Protein AF-A0A536BUG1-F1 (afdb_monomer_lite)

Secondary structure (DSSP, 8-state):
----PPPHHHHHHHHHHHHHHTT--HHHHHHH-PPPS-HHHHHHHHHHHHHHHHHTT-HHHHHHHHHHHHHHHHHHHHHHH---BTTBS-TT-----HHHHHHHHHHHHHHHHHHHTTTTS-HHHHHHHHGGGHHHH-

pLDDT: mean 83.83, std 13.63, range [39.62, 97.5]

Structure (mmCIF, N/CA/C/O backbone):
data_AF-A0A536BUG1-F1
#
_entry.id   AF-A0A536BUG1-F1
#
loop_
_atom_site.group_PDB
_atom_site.id
_atom_site.type_symbol
_atom_site.label_atom_id
_atom_site.label_alt_id
_atom_site.label_comp_id
_atom_site.label_asym_id
_atom_site.label_entity_id
_atom_site.label_seq_id
_atom_site.pdbx_PDB_ins_code
_atom_site.Cartn_x
_atom_site.Cartn_y
_atom_site.Cartn_z
_atom_site.occupancy
_atom_site.B_iso_or_equiv
_atom_site.auth_seq_id
_atom_site.auth_comp_id
_atom_site.auth_asym_id
_atom_site.auth_atom_id
_atom_site.pdbx_PDB_model_num
ATOM 1 N N . MET A 1 1 ? 1.487 13.117 22.936 1.00 39.62 1 MET A N 1
ATOM 2 C CA . MET A 1 1 ? 1.306 12.729 21.523 1.00 39.62 1 MET A CA 1
ATOM 3 C C . MET A 1 1 ? 0.972 11.250 21.566 1.00 39.62 1 MET A C 1
ATOM 5 O O . MET A 1 1 ? 1.821 10.508 22.026 1.00 39.62 1 MET A O 1
ATOM 9 N N . ASN A 1 2 ? -0.270 10.841 21.286 1.00 44.50 2 ASN A N 1
ATOM 10 C CA . ASN A 1 2 ? -0.612 9.416 21.337 1.00 44.50 2 ASN A CA 1
ATOM 11 C C . ASN A 1 2 ? 0.136 8.702 20.210 1.00 44.50 2 ASN A C 1
ATOM 13 O O . ASN A 1 2 ? -0.092 9.026 19.043 1.00 44.50 2 ASN A O 1
ATOM 17 N N . ASP A 1 3 ? 1.018 7.771 20.570 1.00 58.47 3 ASP A N 1
ATOM 18 C CA . ASP A 1 3 ? 1.529 6.761 19.650 1.00 58.47 3 ASP A CA 1
ATOM 19 C C . ASP A 1 3 ? 0.338 5.908 19.230 1.00 58.47 3 ASP A C 1
ATOM 21 O O . ASP A 1 3 ? -0.178 5.090 19.994 1.00 58.47 3 ASP A O 1
ATOM 25 N N . VAL A 1 4 ? -0.172 6.169 18.031 1.00 65.88 4 VAL A N 1
ATOM 26 C CA . VAL A 1 4 ? -1.210 5.334 17.439 1.00 65.88 4 VAL A CA 1
ATOM 27 C C . VAL A 1 4 ? -0.539 4.023 17.067 1.00 65.88 4 VAL A C 1
ATOM 29 O O . VAL A 1 4 ? 0.160 3.936 16.061 1.00 65.88 4 VAL A O 1
ATOM 32 N N . GLN A 1 5 ? -0.725 3.013 17.911 1.00 76.19 5 GLN A N 1
ATOM 33 C CA . GLN A 1 5 ? -0.273 1.662 17.624 1.00 76.19 5 GLN A CA 1
ATOM 34 C C . GLN A 1 5 ? -1.247 0.988 16.663 1.00 76.19 5 GLN A C 1
ATOM 36 O O . GLN A 1 5 ? -2.471 1.085 16.809 1.00 76.19 5 GLN A O 1
ATOM 41 N N . LEU A 1 6 ? -0.700 0.304 15.661 1.00 80.81 6 LEU A N 1
ATOM 42 C CA . LEU A 1 6 ? -1.506 -0.548 14.805 1.00 80.81 6 LEU A CA 1
ATOM 43 C C . LEU A 1 6 ? -1.995 -1.757 15.608 1.00 80.81 6 LEU A C 1
ATOM 45 O O . LEU A 1 6 ? -1.309 -2.226 16.516 1.00 80.81 6 LEU A O 1
ATOM 49 N N . PRO A 1 7 ? -3.161 -2.322 15.264 1.00 85.88 7 PRO A N 1
ATOM 50 C CA . PRO A 1 7 ? -3.521 -3.638 15.766 1.00 85.88 7 PRO A CA 1
ATOM 51 C C . PRO A 1 7 ? -2.408 -4.645 15.434 1.00 85.88 7 PRO A C 1
ATOM 53 O O . PRO A 1 7 ? -1.919 -4.661 14.304 1.00 85.88 7 PRO A O 1
ATOM 56 N N . ALA A 1 8 ? -2.062 -5.537 16.368 1.00 87.12 8 ALA A N 1
ATOM 57 C CA . ALA A 1 8 ? -0.970 -6.510 16.198 1.00 87.12 8 ALA A CA 1
ATOM 58 C C . ALA A 1 8 ? -1.078 -7.344 14.907 1.00 87.12 8 ALA A C 1
ATOM 60 O O . ALA A 1 8 ? -0.086 -7.774 14.325 1.00 87.12 8 ALA A O 1
ATOM 61 N N . GLU A 1 9 ? -2.299 -7.587 14.436 1.00 87.44 9 GLU A N 1
ATOM 62 C CA . GLU A 1 9 ? -2.526 -8.291 13.180 1.00 87.44 9 GLU A CA 1
ATOM 63 C C . GLU A 1 9 ? -2.195 -7.435 11.942 1.00 87.44 9 GLU A C 1
ATOM 65 O O . GLU A 1 9 ? -1.662 -7.957 10.965 1.00 87.44 9 GLU A O 1
ATOM 70 N N . ALA A 1 10 ? -2.458 -6.126 11.975 1.00 87.00 10 ALA A N 1
ATOM 71 C CA . ALA A 1 10 ? -2.037 -5.214 10.912 1.00 87.00 10 ALA A CA 1
ATOM 72 C C . ALA A 1 10 ? -0.505 -5.117 10.850 1.00 87.00 10 ALA A C 1
ATOM 74 O O . ALA A 1 10 ? 0.061 -5.183 9.759 1.00 87.00 10 ALA A O 1
ATOM 75 N N . GLU A 1 11 ? 0.166 -5.071 12.005 1.00 88.25 11 GLU A N 1
ATOM 76 C CA . GLU A 1 11 ? 1.632 -5.134 12.078 1.00 88.25 11 GLU A CA 1
ATOM 77 C C . GLU A 1 11 ? 2.167 -6.427 11.458 1.00 88.25 11 GLU A C 1
ATOM 79 O O . GLU A 1 11 ? 3.017 -6.375 10.573 1.00 88.25 11 GLU A O 1
ATOM 84 N N . ARG A 1 12 ? 1.613 -7.591 11.828 1.00 89.50 12 ARG A N 1
ATOM 85 C CA . ARG A 1 12 ? 2.017 -8.883 11.246 1.00 89.50 12 ARG A CA 1
ATOM 86 C C . ARG A 1 12 ? 1.860 -8.927 9.726 1.00 89.50 12 ARG A C 1
ATOM 88 O O . ARG A 1 12 ? 2.737 -9.467 9.048 1.00 89.50 12 ARG A O 1
ATOM 95 N N . ARG A 1 13 ? 0.765 -8.383 9.183 1.00 89.31 13 ARG A N 1
ATOM 96 C CA . ARG A 1 13 ? 0.557 -8.311 7.727 1.00 89.31 13 ARG A CA 1
ATOM 97 C C . ARG A 1 13 ? 1.576 -7.402 7.058 1.00 89.31 13 ARG A C 1
ATOM 99 O O . ARG A 1 13 ? 2.160 -7.810 6.060 1.00 89.31 13 ARG A O 1
ATOM 106 N N . LEU A 1 14 ? 1.823 -6.217 7.617 1.00 88.19 14 LEU A N 1
ATOM 107 C CA . LEU A 1 14 ? 2.834 -5.294 7.100 1.00 88.19 14 LEU A CA 1
ATOM 108 C C . LEU A 1 14 ? 4.228 -5.921 7.136 1.00 88.19 14 LEU A C 1
ATOM 110 O O . LEU A 1 14 ? 4.917 -5.906 6.125 1.00 88.19 14 LEU A O 1
ATOM 114 N N . THR A 1 15 ? 4.622 -6.559 8.241 1.00 89.44 15 THR A N 1
ATOM 115 C CA . THR A 1 15 ? 5.911 -7.258 8.335 1.00 89.44 15 THR A CA 1
ATOM 116 C C . THR A 1 15 ? 6.039 -8.352 7.278 1.00 89.44 15 THR A C 1
ATOM 118 O O . THR A 1 15 ? 7.057 -8.422 6.592 1.00 89.44 15 THR A O 1
ATOM 121 N N . ARG A 1 16 ? 5.011 -9.193 7.104 1.00 90.25 16 ARG A N 1
ATOM 122 C CA . ARG A 1 16 ? 5.006 -10.246 6.075 1.00 90.25 16 ARG A CA 1
ATOM 123 C C . ARG A 1 16 ? 5.119 -9.659 4.672 1.00 90.25 16 ARG A C 1
ATOM 125 O O . ARG A 1 16 ? 5.890 -10.168 3.861 1.00 90.25 16 ARG A O 1
ATOM 132 N N . PHE A 1 17 ? 4.355 -8.605 4.406 1.00 91.00 17 PHE A N 1
ATOM 133 C CA . PHE A 1 17 ? 4.360 -7.906 3.133 1.00 91.00 17 PHE A CA 1
ATOM 134 C C . PHE A 1 17 ? 5.754 -7.356 2.820 1.00 91.00 17 PHE A C 1
ATOM 136 O O . PHE A 1 17 ? 6.309 -7.692 1.777 1.00 91.00 17 PHE A O 1
ATOM 143 N N . THR A 1 18 ? 6.366 -6.622 3.752 1.00 89.19 18 THR A N 1
ATOM 144 C CA . THR A 1 18 ? 7.714 -6.059 3.595 1.00 89.19 18 THR A CA 1
ATOM 145 C C . THR A 1 18 ? 8.767 -7.147 3.391 1.00 89.19 18 THR A C 1
ATOM 147 O O . THR A 1 18 ? 9.551 -7.064 2.455 1.00 89.19 18 THR A O 1
ATOM 150 N N . GLN A 1 19 ? 8.741 -8.227 4.179 1.00 89.69 19 GLN A N 1
ATOM 151 C CA . GLN A 1 19 ? 9.691 -9.339 4.028 1.00 89.69 19 GLN A CA 1
ATOM 152 C C . GLN A 1 19 ? 9.611 -10.027 2.661 1.00 89.69 19 GLN A C 1
ATOM 154 O O . GLN A 1 19 ? 10.609 -10.553 2.169 1.00 89.69 19 GLN A O 1
ATOM 159 N N . ARG A 1 20 ? 8.418 -10.096 2.060 1.00 90.88 20 ARG A N 1
ATOM 160 C CA . ARG A 1 20 ? 8.245 -10.650 0.711 1.00 90.88 20 ARG A CA 1
ATOM 161 C C . ARG A 1 20 ? 8.634 -9.637 -0.359 1.00 90.88 20 ARG A C 1
ATOM 163 O O . ARG A 1 20 ? 9.271 -10.026 -1.329 1.00 90.88 20 ARG A O 1
ATOM 170 N N . LEU A 1 21 ? 8.295 -8.367 -0.155 1.00 88.75 21 LEU A N 1
ATOM 171 C CA . LEU A 1 21 ? 8.657 -7.258 -1.031 1.00 88.75 21 LEU A CA 1
ATOM 172 C C . LEU A 1 21 ? 10.180 -7.113 -1.168 1.00 88.75 21 LEU A C 1
ATOM 174 O O . LEU A 1 21 ? 10.675 -6.975 -2.278 1.00 88.75 21 LEU A O 1
ATOM 178 N N . GLU A 1 22 ? 10.928 -7.225 -0.068 1.00 88.19 22 GLU A N 1
ATOM 179 C CA . GLU A 1 22 ? 12.399 -7.154 -0.046 1.00 88.19 22 GLU A CA 1
ATOM 180 C C . GLU A 1 22 ? 13.088 -8.282 -0.828 1.00 88.19 22 GLU A C 1
ATOM 182 O O . GLU A 1 22 ? 14.274 -8.189 -1.134 1.00 88.19 22 GLU A O 1
ATOM 187 N N . ARG A 1 23 ? 12.363 -9.357 -1.154 1.00 88.81 23 ARG A N 1
ATOM 188 C CA . ARG A 1 23 ? 12.875 -10.469 -1.967 1.00 88.81 23 ARG A CA 1
ATOM 189 C C . ARG A 1 23 ? 12.622 -10.278 -3.457 1.00 88.81 23 ARG A C 1
ATOM 191 O O . ARG A 1 23 ? 13.085 -11.110 -4.234 1.00 88.81 23 ARG A O 1
ATOM 198 N N . LEU A 1 24 ? 11.858 -9.255 -3.840 1.00 86.94 24 LEU A N 1
ATOM 199 C CA . LEU A 1 24 ? 11.557 -8.984 -5.236 1.00 86.94 24 LEU A CA 1
ATOM 200 C C . LEU A 1 24 ? 12.676 -8.173 -5.880 1.00 86.94 24 LEU A C 1
ATOM 202 O O . LEU A 1 24 ? 13.165 -7.198 -5.309 1.00 86.94 24 LEU A O 1
ATOM 206 N N . ASP A 1 25 ? 13.040 -8.556 -7.099 1.00 84.38 25 ASP A N 1
ATOM 207 C CA . ASP A 1 25 ? 13.864 -7.719 -7.960 1.00 84.38 25 ASP A CA 1
ATOM 208 C C . ASP A 1 25 ? 13.026 -6.637 -8.665 1.00 84.38 25 ASP A C 1
ATOM 210 O O . ASP A 1 25 ? 11.791 -6.630 -8.647 1.00 84.38 25 ASP A O 1
ATOM 214 N N . ILE A 1 26 ? 13.712 -5.690 -9.302 1.00 80.69 26 ILE A N 1
ATOM 215 C CA . ILE A 1 26 ? 13.072 -4.556 -9.974 1.00 80.69 26 ILE A CA 1
ATOM 216 C C . ILE A 1 26 ? 12.156 -4.968 -11.138 1.00 80.69 26 ILE A C 1
ATOM 218 O O . ILE A 1 26 ? 11.150 -4.301 -11.385 1.00 80.69 26 ILE A O 1
ATOM 222 N N . ASP A 1 27 ? 12.468 -6.062 -11.836 1.00 82.88 27 ASP A N 1
ATOM 223 C CA . ASP A 1 27 ? 11.667 -6.550 -12.958 1.00 82.88 27 ASP A CA 1
ATOM 224 C C . ASP A 1 27 ? 10.367 -7.178 -12.445 1.00 82.88 27 ASP A C 1
ATOM 226 O O . ASP A 1 27 ? 9.292 -6.956 -13.007 1.00 82.88 27 ASP A O 1
ATOM 230 N N . GLN A 1 28 ? 10.433 -7.875 -11.311 1.00 86.81 28 GLN A N 1
ATOM 231 C CA . GLN A 1 28 ? 9.276 -8.400 -10.604 1.00 86.81 28 GLN A CA 1
ATOM 232 C C . GLN A 1 28 ? 8.386 -7.277 -10.072 1.00 86.81 28 GLN A C 1
ATOM 234 O O . GLN A 1 28 ? 7.170 -7.362 -10.233 1.00 86.81 28 GLN A O 1
ATOM 239 N N . LEU A 1 29 ? 8.947 -6.197 -9.512 1.00 86.56 29 LEU A N 1
ATOM 240 C CA . LEU A 1 29 ? 8.153 -5.050 -9.040 1.00 86.56 29 LE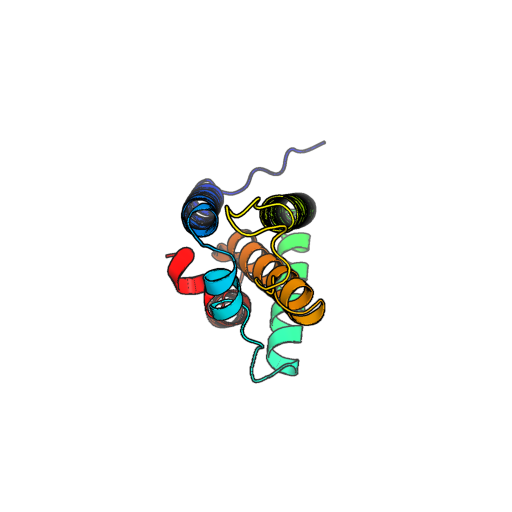U A CA 1
ATOM 241 C C . LEU A 1 29 ? 7.264 -4.460 -10.148 1.00 86.56 29 LEU A C 1
ATOM 243 O O . LEU A 1 29 ? 6.121 -4.084 -9.885 1.00 86.56 29 LEU A O 1
ATOM 247 N N . ARG A 1 30 ? 7.742 -4.437 -11.399 1.00 85.69 30 ARG A N 1
ATOM 248 C CA . ARG A 1 30 ? 6.962 -3.949 -12.552 1.00 85.69 30 ARG A CA 1
ATOM 249 C C . ARG A 1 30 ? 5.748 -4.824 -12.856 1.00 85.69 30 ARG A C 1
ATOM 251 O O . ARG A 1 30 ? 4.712 -4.295 -13.245 1.00 85.69 30 ARG A O 1
ATOM 258 N N . ILE A 1 31 ? 5.849 -6.137 -12.645 1.00 86.25 31 ILE A N 1
ATOM 259 C CA . ILE A 1 31 ? 4.735 -7.080 -12.848 1.00 86.25 31 ILE A CA 1
ATOM 260 C C . ILE A 1 31 ? 3.593 -6.792 -11.865 1.00 86.25 31 ILE A C 1
ATOM 262 O O . ILE A 1 31 ? 2.427 -6.949 -12.216 1.00 86.25 31 ILE A O 1
ATOM 266 N N . TYR A 1 32 ? 3.911 -6.341 -10.651 1.00 86.31 32 TYR A N 1
ATOM 267 C CA . TYR A 1 32 ? 2.907 -6.018 -9.636 1.00 86.31 32 TYR A CA 1
ATOM 268 C C . TYR A 1 32 ? 2.299 -4.615 -9.795 1.00 86.31 32 TYR A C 1
ATOM 270 O O . TYR A 1 32 ? 1.182 -4.376 -9.337 1.00 86.31 32 TYR A O 1
ATOM 278 N N . ALA A 1 33 ? 2.979 -3.700 -10.489 1.00 86.81 33 ALA A N 1
ATOM 279 C CA . ALA A 1 33 ? 2.551 -2.313 -10.688 1.00 86.81 33 ALA A CA 1
ATOM 280 C C . ALA A 1 33 ? 1.505 -2.121 -11.808 1.00 86.81 33 ALA A C 1
ATOM 282 O O . ALA A 1 33 ? 1.500 -1.109 -12.514 1.00 86.81 33 ALA A O 1
ATOM 283 N N . LEU A 1 34 ? 0.604 -3.088 -11.994 1.00 81.81 34 LEU A N 1
ATOM 284 C CA . LEU A 1 34 ? -0.434 -3.007 -13.020 1.00 81.81 34 LEU A CA 1
ATOM 285 C C . LEU A 1 34 ? -1.458 -1.920 -12.684 1.00 81.81 34 LEU A C 1
ATOM 287 O O . LEU A 1 34 ? -1.931 -1.796 -11.554 1.00 81.81 34 LEU A O 1
ATOM 291 N N . ARG A 1 35 ? -1.831 -1.136 -13.699 1.00 75.25 35 ARG A N 1
ATOM 292 C CA . ARG A 1 35 ? -2.866 -0.111 -13.555 1.00 75.25 35 ARG A CA 1
ATOM 293 C C . ARG A 1 35 ? -4.244 -0.750 -13.352 1.00 75.25 35 ARG A C 1
ATOM 295 O O . ARG A 1 35 ? -4.559 -1.727 -14.035 1.00 75.25 35 ARG A O 1
ATOM 302 N N . PRO A 1 36 ? -5.095 -0.158 -12.497 1.00 76.81 36 PRO A N 1
ATOM 303 C CA . PRO A 1 36 ? -6.471 -0.602 -12.353 1.00 76.81 36 PRO A CA 1
ATOM 304 C C . PRO A 1 36 ? -7.241 -0.377 -13.667 1.00 76.81 36 PRO A C 1
ATOM 306 O O . PRO A 1 36 ? -7.067 0.666 -14.313 1.00 76.81 36 PRO A O 1
ATOM 309 N N . PRO A 1 37 ? -8.099 -1.327 -14.078 1.00 75.44 37 PRO A N 1
ATOM 310 C CA . PRO A 1 37 ? -8.873 -1.209 -15.310 1.00 75.44 37 PRO A CA 1
ATOM 311 C C . PRO A 1 37 ? -9.954 -0.119 -15.219 1.00 75.44 37 PRO A C 1
ATOM 313 O O . PRO A 1 37 ? -10.219 0.557 -16.212 1.00 75.44 37 PRO A O 1
ATOM 316 N N . ASP A 1 38 ? -10.539 0.100 -14.034 1.00 88.25 38 ASP A N 1
ATOM 317 C CA . ASP A 1 38 ? -11.523 1.158 -13.774 1.00 88.25 38 ASP A CA 1
ATOM 318 C C . ASP A 1 38 ? -10.955 2.223 -12.826 1.00 88.25 38 ASP A C 1
ATOM 320 O O . ASP A 1 38 ? -10.965 2.087 -11.601 1.00 88.25 38 ASP A O 1
ATOM 324 N N . ARG A 1 39 ? -10.506 3.339 -13.409 1.00 87.00 39 ARG A N 1
ATOM 325 C CA . ARG A 1 39 ? -9.934 4.465 -12.658 1.00 87.00 39 ARG A CA 1
ATOM 326 C C . ARG A 1 39 ? -10.927 5.126 -11.703 1.00 87.00 39 ARG A C 1
ATOM 328 O O . ARG A 1 39 ? -10.510 5.608 -10.654 1.00 87.00 39 ARG A O 1
ATOM 335 N N . MET A 1 40 ? -12.216 5.187 -12.048 1.00 90.94 40 MET A N 1
ATOM 336 C CA . MET A 1 40 ? -13.204 5.848 -11.190 1.00 90.94 40 MET A CA 1
ATOM 337 C C . MET A 1 40 ? -13.537 4.994 -9.971 1.00 90.94 40 MET A C 1
ATOM 339 O O . MET A 1 40 ? -13.638 5.525 -8.865 1.00 90.94 40 MET A O 1
ATOM 343 N N . SER A 1 41 ? -13.699 3.681 -10.152 1.00 89.75 41 SER A N 1
ATOM 344 C CA . SER A 1 41 ? -13.874 2.759 -9.025 1.00 89.75 41 SER A CA 1
ATOM 345 C C . SER A 1 41 ? -12.666 2.803 -8.087 1.00 89.75 41 SER A C 1
ATOM 347 O O . SER A 1 41 ? -12.835 2.978 -6.876 1.00 89.75 41 SER A O 1
ATOM 349 N N . HIS A 1 42 ? -11.463 2.758 -8.662 1.00 92.50 42 HIS A N 1
ATOM 350 C CA . HIS A 1 42 ? -10.207 2.809 -7.926 1.00 92.50 42 HIS A CA 1
ATOM 351 C C . HIS A 1 42 ? -10.053 4.089 -7.095 1.00 92.50 42 HIS A C 1
ATOM 353 O O . HIS A 1 42 ? -9.816 4.030 -5.889 1.00 92.50 42 HIS A O 1
ATOM 359 N N . GLN A 1 43 ? -10.282 5.254 -7.709 1.00 94.06 43 GLN A N 1
ATOM 360 C CA . GLN A 1 43 ? -10.206 6.544 -7.021 1.00 94.06 43 GLN A CA 1
ATOM 361 C C . GLN A 1 43 ? -11.159 6.602 -5.819 1.00 94.06 43 GLN A C 1
ATOM 363 O O . GLN A 1 43 ? -10.779 7.027 -4.730 1.00 94.06 43 GLN A O 1
ATOM 368 N N . ARG A 1 44 ? -12.387 6.094 -5.976 1.00 95.50 44 ARG A N 1
ATOM 369 C CA . ARG A 1 44 ? -13.355 6.047 -4.874 1.00 95.50 44 ARG A CA 1
ATOM 370 C C . ARG A 1 44 ? -12.936 5.077 -3.765 1.00 95.50 44 ARG A C 1
ATOM 372 O O . ARG A 1 44 ? -13.287 5.308 -2.609 1.00 95.50 44 ARG A O 1
ATOM 379 N N . ALA A 1 45 ? -12.264 3.973 -4.094 1.00 95.56 45 ALA A N 1
ATOM 380 C CA . ALA A 1 45 ? -11.724 3.051 -3.094 1.00 95.56 45 ALA A CA 1
ATOM 381 C C . ALA A 1 45 ? -10.605 3.720 -2.282 1.00 95.56 45 ALA A C 1
ATOM 383 O O . ALA A 1 45 ? -10.615 3.628 -1.053 1.00 95.56 45 ALA A O 1
ATOM 384 N N . MET A 1 46 ? -9.720 4.468 -2.949 1.00 96.25 46 MET A N 1
ATOM 385 C CA . MET A 1 46 ? -8.677 5.260 -2.291 1.00 96.25 46 MET A CA 1
ATOM 386 C C . MET A 1 46 ? -9.259 6.313 -1.349 1.00 96.25 46 MET A C 1
ATOM 388 O O . MET A 1 46 ? -8.913 6.332 -0.170 1.00 96.25 46 MET A O 1
ATOM 392 N N . GLU A 1 47 ? -10.209 7.123 -1.817 1.00 96.88 47 GLU A N 1
ATOM 393 C CA . GLU A 1 47 ? -10.864 8.146 -0.989 1.00 96.88 47 GLU A CA 1
ATOM 394 C C . GLU A 1 47 ? -11.530 7.540 0.253 1.00 96.88 47 GLU A C 1
ATOM 396 O O . GLU A 1 47 ? -11.396 8.060 1.363 1.00 96.88 47 GLU A O 1
ATOM 401 N N . ARG A 1 48 ? -12.218 6.400 0.100 1.00 97.50 48 ARG A N 1
ATOM 402 C CA . ARG A 1 48 ? -12.804 5.683 1.241 1.00 97.50 48 ARG A CA 1
ATOM 403 C C . ARG A 1 48 ? -11.736 5.217 2.223 1.00 97.50 48 ARG A C 1
ATOM 405 O O . ARG A 1 48 ? -11.925 5.388 3.425 1.00 97.50 48 ARG A O 1
ATOM 412 N N . ALA A 1 49 ? -10.636 4.647 1.740 1.00 96.69 49 ALA A N 1
ATOM 413 C CA . ALA A 1 49 ? -9.554 4.179 2.596 1.00 96.69 49 ALA A CA 1
ATOM 414 C C . ALA A 1 49 ? -8.899 5.328 3.378 1.00 96.69 49 ALA A C 1
ATOM 416 O O . ALA A 1 49 ? -8.678 5.196 4.580 1.00 96.69 49 ALA A O 1
ATOM 417 N N . GLU A 1 50 ? -8.672 6.481 2.750 1.00 95.62 50 GLU A N 1
ATOM 418 C CA . GLU A 1 50 ? -8.121 7.660 3.429 1.00 95.62 50 GLU A CA 1
ATOM 419 C C . GLU A 1 50 ? -9.072 8.203 4.500 1.00 95.62 50 GLU A C 1
ATOM 421 O O . GLU A 1 50 ? -8.654 8.478 5.628 1.00 95.62 50 GLU A O 1
ATOM 426 N N . VAL A 1 51 ? -10.374 8.257 4.207 1.00 97.38 51 VAL A N 1
ATOM 427 C CA . VAL A 1 51 ? -11.392 8.631 5.199 1.00 97.38 51 VAL A CA 1
ATOM 428 C C . VAL A 1 51 ? -11.431 7.639 6.366 1.00 97.38 51 VAL A C 1
ATOM 430 O O . VAL A 1 51 ? -11.585 8.058 7.514 1.00 97.38 51 VAL A O 1
ATOM 433 N N . LEU A 1 52 ? -11.291 6.335 6.109 1.00 96.69 52 LEU A N 1
ATOM 434 C CA . LEU A 1 52 ? -11.241 5.314 7.159 1.00 96.69 52 LEU A CA 1
ATOM 435 C C . LEU A 1 52 ? -9.988 5.450 8.027 1.00 96.69 52 LEU A C 1
ATOM 437 O O . LEU A 1 52 ? -10.093 5.364 9.253 1.00 96.69 52 LEU A O 1
ATOM 441 N N . ALA A 1 53 ? -8.826 5.703 7.423 1.00 94.38 53 ALA A N 1
ATOM 442 C CA . ALA A 1 53 ? -7.589 5.954 8.155 1.00 94.38 53 ALA A CA 1
ATOM 443 C C . ALA A 1 53 ? -7.732 7.186 9.059 1.00 94.38 53 ALA A C 1
ATOM 445 O O . ALA A 1 53 ? -7.449 7.105 10.251 1.00 94.38 53 ALA A O 1
ATOM 446 N N . PHE A 1 54 ? -8.275 8.288 8.535 1.00 95.00 54 PHE A N 1
ATOM 447 C CA . PHE A 1 54 ? -8.516 9.502 9.313 1.00 95.00 54 PHE A CA 1
ATOM 448 C C . PHE A 1 54 ? -9.501 9.271 10.467 1.00 95.00 54 PHE A C 1
ATOM 450 O O . PHE A 1 54 ? -9.193 9.565 11.621 1.00 95.00 54 PHE A O 1
ATOM 457 N N . LYS A 1 55 ? -10.670 8.677 10.192 1.00 95.00 55 LYS A N 1
ATOM 458 C CA . LYS A 1 55 ? -11.701 8.422 11.216 1.00 95.00 55 LYS A CA 1
ATOM 459 C C . LYS A 1 55 ? -11.251 7.462 12.316 1.00 95.00 55 LYS A C 1
ATOM 461 O O . LYS A 1 55 ? -11.771 7.535 13.423 1.00 95.00 55 LYS A O 1
ATOM 466 N N . SER A 1 56 ? -10.313 6.566 12.017 1.00 92.75 56 SER A N 1
ATOM 467 C CA . SER A 1 56 ? -9.738 5.628 12.988 1.00 92.75 56 SER A CA 1
ATOM 468 C C . SER A 1 56 ? -8.472 6.151 13.674 1.00 92.75 56 SER A C 1
ATOM 470 O O . SER A 1 56 ? -7.884 5.432 14.480 1.00 92.75 56 SER A O 1
ATOM 472 N N . GLY A 1 57 ? -8.044 7.381 13.366 1.00 93.12 57 GLY A N 1
ATOM 473 C CA . GLY A 1 57 ? -6.827 7.986 13.909 1.00 93.12 57 GLY A CA 1
ATOM 474 C C . GLY A 1 57 ? -5.528 7.371 13.381 1.00 93.12 57 GLY A C 1
ATOM 475 O O . GLY A 1 57 ? -4.484 7.559 13.990 1.00 93.12 57 GLY A O 1
ATOM 476 N N . ARG A 1 58 ? -5.570 6.616 12.276 1.00 93.56 58 ARG A N 1
ATOM 477 C CA . ARG A 1 58 ? -4.415 5.951 11.641 1.00 93.56 58 ARG A CA 1
ATOM 478 C C . ARG A 1 58 ? -3.748 6.800 10.556 1.00 93.56 58 ARG A C 1
ATOM 480 O O . ARG A 1 58 ? -2.859 6.307 9.869 1.00 93.56 58 ARG A O 1
ATOM 487 N N . ASP A 1 59 ? -4.153 8.055 10.394 1.00 93.31 59 ASP A N 1
ATOM 488 C CA . ASP A 1 59 ? -3.616 9.005 9.412 1.00 93.31 59 ASP A CA 1
ATOM 489 C C . ASP A 1 59 ? -2.094 9.160 9.531 1.00 93.31 59 ASP A C 1
ATOM 491 O O . ASP A 1 59 ? -1.375 9.014 8.546 1.00 93.31 59 ASP A O 1
ATOM 495 N N . LYS A 1 60 ? -1.578 9.350 10.749 1.00 91.44 60 LYS A N 1
ATOM 496 C CA . LYS A 1 60 ? -0.131 9.499 10.972 1.00 91.44 60 LYS A CA 1
ATOM 497 C C . LYS A 1 60 ? 0.654 8.237 10.641 1.00 91.44 60 LYS A C 1
ATOM 499 O O . LYS A 1 60 ? 1.747 8.321 10.091 1.00 91.44 60 LYS A O 1
ATOM 504 N N . VAL A 1 61 ? 0.095 7.074 10.973 1.00 91.31 61 VAL A N 1
ATOM 505 C CA . VAL A 1 61 ? 0.711 5.780 10.659 1.00 91.31 61 VAL A CA 1
ATOM 506 C C . VAL A 1 61 ? 0.722 5.551 9.151 1.00 91.31 61 VAL A C 1
ATOM 508 O O . VAL A 1 61 ? 1.724 5.096 8.607 1.00 91.31 61 VAL A O 1
ATOM 511 N N . LEU A 1 62 ? -0.373 5.897 8.472 1.00 92.00 62 LEU A N 1
ATOM 512 C CA . LEU A 1 62 ? -0.478 5.814 7.023 1.00 92.00 62 LEU A CA 1
ATOM 513 C C . LEU A 1 62 ? 0.565 6.695 6.330 1.00 92.00 62 LEU A C 1
ATOM 515 O O . LEU A 1 62 ? 1.269 6.216 5.442 1.00 92.00 62 LEU A O 1
ATOM 519 N N . GLU A 1 63 ? 0.704 7.948 6.756 1.00 92.31 63 GLU A N 1
ATOM 520 C CA . GLU A 1 63 ? 1.702 8.864 6.199 1.00 92.31 63 GLU A CA 1
ATOM 521 C C . GLU A 1 63 ? 3.136 8.395 6.476 1.00 92.31 63 GLU A C 1
ATOM 523 O O . GLU A 1 63 ? 3.961 8.376 5.561 1.00 92.31 63 GLU A O 1
ATOM 528 N N . ALA A 1 64 ? 3.425 7.915 7.690 1.00 90.38 64 ALA A N 1
ATOM 529 C CA . ALA A 1 64 ? 4.730 7.341 8.017 1.00 90.38 64 ALA A CA 1
ATOM 530 C C . ALA A 1 64 ? 5.053 6.117 7.143 1.00 90.38 64 ALA A C 1
ATOM 532 O O . ALA A 1 64 ? 6.135 6.036 6.566 1.00 90.38 64 ALA A O 1
ATOM 533 N N . ALA A 1 65 ? 4.101 5.195 6.973 1.00 89.25 65 ALA A N 1
ATOM 534 C CA . ALA A 1 65 ? 4.294 4.008 6.147 1.00 89.25 65 ALA A CA 1
ATOM 535 C C . ALA A 1 65 ? 4.511 4.361 4.665 1.00 89.25 65 ALA A C 1
ATOM 537 O O . ALA A 1 65 ? 5.382 3.783 4.012 1.00 89.25 65 ALA A O 1
ATOM 538 N N . ARG A 1 66 ? 3.769 5.344 4.136 1.00 90.31 66 ARG A N 1
ATOM 539 C CA . ARG A 1 66 ? 3.958 5.866 2.772 1.00 90.31 66 ARG A CA 1
ATOM 540 C C . ARG A 1 66 ? 5.355 6.468 2.589 1.00 90.31 66 ARG A C 1
ATOM 542 O O . ARG A 1 66 ? 5.986 6.205 1.566 1.00 90.31 66 ARG A O 1
ATOM 549 N N . ALA A 1 67 ? 5.847 7.224 3.572 1.00 89.62 67 ALA A N 1
ATOM 550 C CA . ALA A 1 67 ? 7.195 7.788 3.550 1.00 89.62 67 ALA A CA 1
ATOM 551 C C . ALA A 1 67 ? 8.274 6.693 3.569 1.00 89.62 67 ALA A C 1
ATOM 553 O O . ALA A 1 67 ? 9.153 6.689 2.710 1.00 89.62 67 ALA A O 1
ATOM 554 N N . THR A 1 68 ? 8.160 5.705 4.463 1.00 88.44 68 THR A N 1
ATOM 555 C CA . THR A 1 68 ? 9.099 4.571 4.539 1.00 88.44 68 THR A CA 1
ATOM 556 C C . THR A 1 68 ? 9.175 3.793 3.226 1.00 88.44 68 THR A C 1
ATOM 558 O O . THR A 1 68 ? 10.261 3.451 2.760 1.00 88.44 68 THR A O 1
ATOM 561 N N . VAL A 1 69 ? 8.031 3.538 2.592 1.00 87.56 69 VAL A N 1
ATOM 562 C CA . VAL A 1 69 ? 7.960 2.852 1.294 1.00 87.56 69 VAL A CA 1
ATOM 563 C C . VAL A 1 69 ? 8.648 3.658 0.195 1.00 87.56 69 VAL A C 1
ATOM 565 O O . VAL A 1 69 ? 9.381 3.101 -0.622 1.00 87.56 69 VAL A O 1
ATOM 568 N N . GLN A 1 70 ? 8.439 4.974 0.179 1.00 87.56 70 GLN A N 1
ATOM 569 C CA . GLN A 1 70 ? 9.082 5.862 -0.782 1.00 87.56 70 GLN A CA 1
ATOM 570 C C . GLN A 1 70 ? 10.606 5.891 -0.595 1.00 87.56 70 GLN A C 1
ATOM 572 O O . GLN A 1 70 ? 11.342 5.795 -1.575 1.00 87.56 70 GLN A O 1
ATOM 577 N N . GLU A 1 71 ? 11.088 5.975 0.644 1.00 87.81 71 GLU A N 1
ATOM 578 C CA . GLU A 1 71 ? 12.520 5.917 0.961 1.00 87.81 71 GLU A CA 1
ATOM 579 C C . GLU A 1 71 ? 13.149 4.579 0.560 1.00 87.81 71 GLU A C 1
ATOM 581 O O . GLU A 1 71 ? 14.243 4.551 -0.010 1.00 87.81 71 GLU A O 1
ATOM 586 N N . TRP A 1 72 ? 12.450 3.471 0.816 1.00 87.62 72 TRP A N 1
ATOM 587 C CA . TRP A 1 72 ? 12.882 2.143 0.390 1.00 87.62 72 TRP A CA 1
ATOM 588 C C . TRP A 1 72 ? 12.991 2.053 -1.137 1.00 87.62 72 TRP A C 1
ATOM 590 O O . TRP A 1 72 ? 14.029 1.632 -1.643 1.00 87.62 72 TRP A O 1
ATOM 600 N N . LEU A 1 73 ? 11.990 2.534 -1.883 1.00 86.06 73 LEU A N 1
ATOM 601 C CA . LEU A 1 73 ? 12.042 2.556 -3.349 1.00 86.06 73 LEU A CA 1
ATOM 602 C C . LEU A 1 73 ? 13.209 3.391 -3.876 1.00 86.06 73 LEU A C 1
ATOM 604 O O . LEU A 1 73 ? 13.908 2.955 -4.788 1.00 86.06 73 LEU A O 1
ATOM 608 N N . ILE A 1 74 ? 13.452 4.571 -3.297 1.00 86.00 74 ILE A N 1
ATOM 609 C CA . ILE A 1 74 ? 14.597 5.415 -3.667 1.00 86.00 74 ILE A CA 1
ATOM 610 C C . ILE A 1 74 ? 15.906 4.641 -3.480 1.00 86.00 74 ILE A C 1
ATOM 612 O O . ILE A 1 74 ? 16.754 4.650 -4.372 1.00 86.00 74 ILE A O 1
ATOM 616 N N . ARG A 1 75 ? 16.060 3.929 -2.358 1.00 85.12 75 ARG A N 1
ATOM 617 C CA . ARG A 1 75 ? 17.240 3.097 -2.095 1.00 85.12 75 ARG A CA 1
ATOM 618 C C . ARG A 1 75 ? 17.393 1.985 -3.130 1.00 85.12 75 ARG A C 1
ATOM 620 O O . ARG A 1 75 ? 18.462 1.873 -3.722 1.00 85.12 75 ARG A O 1
ATOM 627 N N . VAL A 1 76 ? 16.324 1.235 -3.400 1.00 83.88 76 VAL A N 1
ATOM 628 C CA . VAL 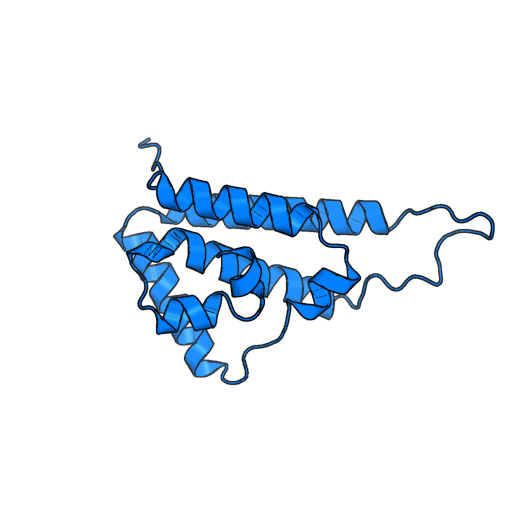A 1 76 ? 16.322 0.151 -4.395 1.00 83.88 76 VAL A CA 1
ATOM 629 C C . VAL A 1 76 ? 16.739 0.676 -5.768 1.00 83.88 76 VAL A C 1
ATOM 631 O O . VAL A 1 76 ? 17.641 0.115 -6.388 1.00 83.88 76 VAL A O 1
ATOM 634 N N . PHE A 1 77 ? 16.152 1.779 -6.241 1.00 80.81 77 PHE A N 1
ATOM 635 C CA . PHE A 1 77 ? 16.518 2.340 -7.543 1.00 80.81 77 PHE A CA 1
ATOM 636 C C . PHE A 1 77 ? 17.967 2.844 -7.580 1.00 80.81 77 PHE A C 1
ATOM 638 O O . PHE A 1 77 ? 18.642 2.627 -8.584 1.00 80.81 77 PHE A O 1
ATOM 645 N N . ASN A 1 78 ? 18.464 3.460 -6.504 1.00 80.94 78 ASN A N 1
ATOM 646 C CA . ASN A 1 78 ? 19.846 3.946 -6.428 1.00 80.94 78 ASN A CA 1
ATOM 647 C C . ASN A 1 78 ? 20.872 2.798 -6.420 1.00 80.94 78 ASN A C 1
ATOM 649 O O . ASN A 1 78 ? 21.880 2.874 -7.118 1.00 80.94 78 ASN A O 1
ATOM 653 N N . GLU A 1 79 ? 20.615 1.714 -5.684 1.00 76.88 79 GLU A N 1
ATOM 654 C CA . GLU A 1 79 ? 21.490 0.529 -5.658 1.00 76.88 79 GLU A CA 1
ATOM 655 C C . GLU A 1 79 ? 21.581 -0.144 -7.036 1.00 76.88 79 GLU A C 1
ATOM 657 O O . GLU A 1 79 ? 22.641 -0.619 -7.444 1.00 76.88 79 GLU A O 1
ATOM 662 N N . HIS A 1 80 ? 20.487 -0.133 -7.798 1.00 70.50 80 HIS A N 1
ATOM 663 C CA . HIS A 1 80 ? 20.449 -0.734 -9.129 1.00 70.50 80 HIS A CA 1
ATOM 664 C C . HIS A 1 80 ? 20.989 0.190 -10.238 1.00 70.50 80 HIS A C 1
ATOM 666 O O . HIS A 1 80 ? 21.298 -0.289 -11.330 1.00 70.50 80 HIS A O 1
ATOM 672 N N . GLN A 1 81 ? 21.166 1.492 -9.972 1.00 64.44 81 GLN A N 1
ATOM 673 C CA . GLN A 1 81 ? 21.828 2.428 -10.894 1.00 64.44 81 GLN A CA 1
ATOM 674 C C . GLN A 1 81 ? 23.327 2.161 -11.052 1.00 64.44 81 GLN A C 1
ATOM 676 O O . GLN A 1 81 ? 23.893 2.516 -12.087 1.00 64.44 81 GLN A O 1
ATOM 681 N N . TYR A 1 82 ? 23.971 1.517 -10.076 1.00 54.94 82 TYR A N 1
ATOM 682 C CA . TYR A 1 82 ? 25.414 1.295 -10.090 1.00 54.94 82 TYR A CA 1
ATOM 683 C C . TYR A 1 82 ? 25.769 -0.178 -9.861 1.00 54.94 82 TYR A C 1
ATOM 685 O O . TYR A 1 82 ? 26.141 -0.593 -8.768 1.00 54.94 82 TYR A O 1
ATOM 693 N N . GLN A 1 83 ? 25.687 -0.980 -10.926 1.00 55.03 83 GLN A N 1
ATOM 694 C CA . GLN A 1 83 ? 26.220 -2.346 -10.941 1.00 55.03 83 GLN A CA 1
ATOM 695 C C . GLN A 1 83 ? 27.397 -2.415 -11.925 1.00 55.03 83 GLN A C 1
ATOM 697 O O . GLN A 1 83 ? 27.166 -2.442 -13.137 1.00 55.03 83 GLN A O 1
ATOM 702 N N . PRO A 1 84 ? 28.659 -2.396 -11.454 1.00 48.62 84 PRO A N 1
ATOM 703 C CA . PRO A 1 84 ? 29.807 -2.563 -12.335 1.00 48.62 84 PRO A CA 1
ATOM 704 C C . PRO A 1 84 ? 29.768 -3.965 -12.953 1.00 48.62 84 PRO A C 1
ATOM 706 O O . PRO A 1 84 ? 29.790 -4.969 -12.244 1.00 48.62 84 PRO A O 1
ATOM 709 N N . THR A 1 85 ? 29.697 -4.040 -14.281 1.00 55.66 85 THR A N 1
ATOM 710 C CA . THR A 1 85 ? 29.810 -5.309 -15.011 1.00 55.66 85 THR A CA 1
ATOM 711 C C . THR A 1 85 ? 31.233 -5.463 -15.547 1.00 55.66 85 THR A C 1
ATOM 713 O O . THR A 1 85 ? 31.903 -4.464 -15.816 1.00 55.66 85 THR A O 1
ATOM 716 N N . MET A 1 86 ? 31.711 -6.702 -15.739 1.00 54.56 86 MET A N 1
ATOM 717 C CA . MET A 1 86 ? 33.063 -6.964 -16.273 1.00 54.56 86 MET A CA 1
ATOM 718 C C . MET A 1 86 ? 33.314 -6.344 -17.665 1.00 54.56 86 MET A C 1
ATOM 720 O O . MET A 1 86 ? 34.464 -6.230 -18.073 1.00 54.56 86 MET A O 1
ATOM 724 N N . PHE A 1 87 ? 32.263 -5.908 -18.370 1.00 53.88 87 PHE A N 1
ATOM 725 C CA . PHE A 1 87 ? 32.331 -5.297 -19.702 1.00 53.88 87 PHE A CA 1
ATOM 726 C C . PHE A 1 87 ? 31.925 -3.810 -19.736 1.00 53.88 87 PHE A C 1
ATOM 728 O O . PHE A 1 87 ? 31.709 -3.260 -20.814 1.00 53.88 87 PHE A O 1
ATOM 735 N N . GLY A 1 88 ? 31.866 -3.132 -18.583 1.00 52.47 88 GLY A N 1
ATOM 736 C CA . GLY A 1 88 ? 31.671 -1.681 -18.495 1.00 52.47 88 GLY A CA 1
ATOM 737 C C . GLY A 1 88 ? 30.566 -1.238 -17.533 1.00 52.47 88 GLY A C 1
ATOM 738 O O . GLY A 1 88 ? 29.922 -2.043 -16.852 1.00 52.47 88 GLY A O 1
ATOM 739 N N . LEU A 1 89 ? 30.357 0.082 -17.478 1.00 52.00 89 LEU A N 1
ATOM 740 C CA . LEU A 1 89 ? 29.194 0.696 -16.832 1.00 52.00 89 LEU A CA 1
ATOM 741 C C . LEU A 1 89 ? 27.911 0.144 -17.472 1.00 52.00 89 LEU A C 1
ATOM 743 O O . LEU A 1 89 ? 27.870 -0.121 -18.671 1.00 52.00 89 LEU A O 1
ATOM 747 N N . ASN A 1 90 ? 26.879 -0.052 -16.659 1.00 49.34 90 ASN A N 1
ATOM 748 C CA . ASN A 1 90 ? 25.660 -0.803 -16.957 1.00 49.34 90 ASN A CA 1
ATOM 749 C C . ASN A 1 90 ? 24.708 -0.088 -17.950 1.00 49.34 90 ASN A C 1
ATOM 751 O O . ASN A 1 90 ? 23.518 0.048 -17.687 1.00 49.34 90 ASN A O 1
ATOM 755 N N . TRP A 1 91 ? 25.208 0.394 -19.093 1.00 47.56 91 TRP A N 1
ATOM 756 C CA . TRP A 1 91 ? 24.443 1.170 -20.081 1.00 47.56 91 TRP A CA 1
ATOM 757 C C . TRP A 1 91 ? 23.273 0.392 -20.716 1.00 47.56 91 TRP A C 1
ATOM 759 O O . TRP A 1 91 ? 22.413 1.000 -21.345 1.00 47.56 91 TRP A O 1
ATOM 769 N N . GLY A 1 92 ? 23.227 -0.939 -20.564 1.00 48.31 92 GLY A N 1
ATOM 770 C CA . GLY A 1 92 ? 22.220 -1.809 -21.185 1.00 48.31 92 GLY A CA 1
ATOM 771 C C . GLY A 1 92 ? 21.083 -2.290 -20.275 1.00 48.31 92 GLY A C 1
ATOM 772 O O . GLY A 1 92 ? 20.099 -2.822 -20.788 1.00 48.31 92 GLY A O 1
ATOM 773 N N . ARG A 1 93 ? 21.172 -2.133 -18.945 1.00 51.47 93 ARG A N 1
ATOM 774 C CA . ARG A 1 93 ? 20.136 -2.621 -18.016 1.00 51.47 93 ARG A CA 1
ATOM 775 C C . ARG A 1 93 ? 19.150 -1.493 -17.708 1.00 51.47 93 ARG A C 1
ATOM 777 O O . ARG A 1 93 ? 19.388 -0.646 -16.853 1.00 51.47 93 ARG A O 1
ATOM 784 N N . SER A 1 94 ? 18.053 -1.453 -18.462 1.00 57.25 94 SER A N 1
ATOM 785 C CA . SER A 1 94 ? 16.986 -0.467 -18.267 1.00 57.25 94 SER A CA 1
ATOM 786 C C . SER A 1 94 ? 16.270 -0.708 -16.934 1.00 57.25 94 SER A C 1
ATOM 788 O O . SER A 1 94 ? 15.582 -1.709 -16.771 1.00 57.25 94 SER A O 1
ATOM 790 N N . LEU A 1 95 ? 16.391 0.231 -15.993 1.00 60.59 95 LEU A N 1
ATOM 791 C CA . LEU A 1 95 ? 15.684 0.252 -14.699 1.00 60.59 95 LEU A CA 1
ATOM 792 C C . LEU A 1 95 ? 14.202 0.674 -14.827 1.00 60.59 95 LEU A C 1
ATOM 794 O O . LEU A 1 95 ? 13.655 1.314 -13.923 1.00 60.59 95 LEU A O 1
ATOM 798 N N . GLY A 1 96 ? 13.588 0.408 -15.982 1.00 68.75 96 GLY A N 1
ATOM 799 C CA . GLY A 1 96 ? 12.288 0.953 -16.375 1.00 68.75 96 GLY A CA 1
ATOM 800 C C . GLY A 1 96 ? 12.323 2.448 -16.720 1.00 68.75 96 GLY A C 1
ATOM 801 O O . GLY A 1 96 ? 13.317 3.150 -16.497 1.00 68.75 96 GLY A O 1
ATOM 802 N N . THR A 1 97 ? 11.220 2.938 -17.287 1.00 77.75 97 THR A N 1
ATOM 803 C CA . THR A 1 97 ? 11.003 4.372 -17.536 1.00 77.75 97 THR A CA 1
ATOM 804 C C . THR A 1 97 ? 10.717 5.111 -16.224 1.00 77.75 97 THR A C 1
ATOM 806 O O . THR A 1 97 ? 10.431 4.498 -15.196 1.00 77.75 97 THR A O 1
ATOM 809 N N . VAL A 1 98 ? 10.769 6.448 -16.233 1.00 80.31 98 VAL A N 1
ATOM 810 C CA . VAL A 1 98 ? 10.315 7.256 -15.082 1.00 80.31 98 VAL A CA 1
ATOM 811 C C . VAL A 1 98 ? 8.861 6.927 -14.724 1.00 80.31 98 VAL A C 1
ATOM 813 O O . VAL A 1 98 ? 8.533 6.830 -13.541 1.00 80.31 98 VAL A O 1
ATOM 816 N N . ASP A 1 99 ? 8.027 6.671 -15.734 1.00 81.69 99 ASP A N 1
ATOM 817 C CA . ASP A 1 99 ? 6.629 6.284 -15.549 1.00 81.69 99 ASP A CA 1
ATOM 818 C C . ASP A 1 99 ? 6.500 4.940 -14.823 1.00 81.69 99 ASP A C 1
ATOM 820 O O . ASP A 1 99 ? 5.705 4.834 -13.894 1.00 81.69 99 ASP A O 1
ATOM 824 N N . ASP A 1 100 ? 7.325 3.940 -15.158 1.00 83.31 100 ASP A N 1
ATOM 825 C CA . ASP A 1 100 ? 7.312 2.641 -14.468 1.00 83.31 100 ASP A CA 1
ATOM 826 C C . ASP A 1 100 ? 7.606 2.798 -12.970 1.00 83.31 100 ASP A C 1
ATOM 828 O O . ASP A 1 100 ? 6.948 2.194 -12.122 1.00 83.31 100 ASP A O 1
ATOM 832 N N . ARG A 1 101 ? 8.580 3.648 -12.623 1.00 86.12 101 ARG A N 1
ATOM 833 C CA . ARG A 1 101 ? 8.947 3.899 -11.221 1.00 86.12 101 ARG A CA 1
ATOM 834 C C . ARG A 1 101 ? 7.839 4.622 -10.469 1.00 86.12 101 ARG A C 1
ATOM 836 O O . ARG A 1 101 ? 7.569 4.291 -9.315 1.00 86.12 101 ARG A O 1
ATOM 843 N N . ALA A 1 102 ? 7.199 5.592 -11.121 1.00 86.88 102 ALA A N 1
ATOM 844 C CA . ALA A 1 102 ? 6.061 6.305 -10.557 1.00 86.88 102 ALA A CA 1
ATOM 845 C C . ALA A 1 102 ? 4.875 5.356 -10.314 1.00 86.88 102 ALA A C 1
ATOM 847 O O . ALA A 1 102 ? 4.236 5.435 -9.266 1.00 86.88 102 ALA A O 1
ATOM 848 N N . GLU A 1 103 ? 4.621 4.420 -11.230 1.00 89.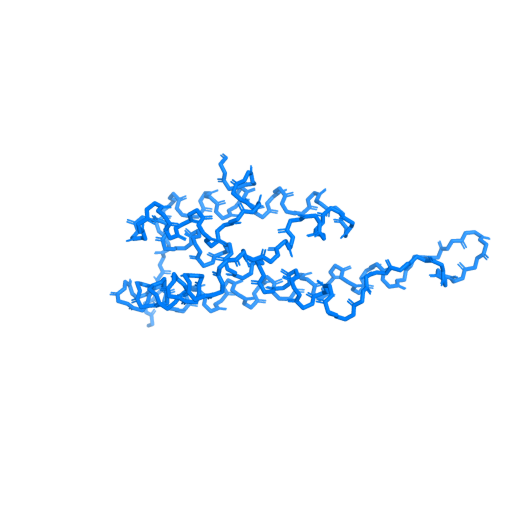31 103 GLU A N 1
ATOM 849 C CA . GLU A 1 103 ? 3.562 3.415 -11.088 1.00 89.31 103 GLU A CA 1
ATOM 850 C C . GLU A 1 103 ? 3.847 2.399 -9.975 1.00 89.31 103 GLU A C 1
ATOM 852 O O . GLU A 1 103 ? 2.950 2.089 -9.186 1.00 89.31 103 GLU A O 1
ATOM 857 N N . ILE A 1 104 ? 5.093 1.929 -9.839 1.00 90.88 104 ILE A N 1
ATOM 858 C CA . ILE A 1 104 ? 5.498 1.084 -8.704 1.00 90.88 104 ILE A CA 1
ATOM 859 C C . ILE A 1 104 ? 5.264 1.836 -7.390 1.00 90.88 104 ILE A C 1
ATOM 861 O O . ILE A 1 104 ? 4.616 1.312 -6.487 1.00 90.88 104 ILE A O 1
ATOM 865 N N . ALA A 1 105 ? 5.737 3.082 -7.290 1.00 90.69 105 ALA A N 1
ATOM 866 C CA . ALA A 1 105 ? 5.561 3.890 -6.086 1.00 90.69 105 ALA A CA 1
ATOM 867 C C . ALA A 1 105 ? 4.086 4.117 -5.741 1.00 90.69 105 ALA A C 1
ATOM 869 O O . ALA A 1 105 ? 3.697 4.007 -4.577 1.00 90.69 105 ALA A O 1
ATOM 870 N N . ARG A 1 106 ? 3.262 4.405 -6.750 1.00 91.75 106 ARG A N 1
ATOM 871 C CA . ARG A 1 106 ? 1.823 4.610 -6.595 1.00 91.75 106 ARG A CA 1
ATOM 872 C C . ARG A 1 106 ? 1.135 3.344 -6.078 1.00 91.75 106 ARG A C 1
ATOM 874 O O . ARG A 1 106 ? 0.547 3.375 -5.000 1.00 91.75 106 ARG A O 1
ATOM 881 N N . THR A 1 107 ? 1.261 2.231 -6.797 1.00 93.06 107 THR A N 1
ATOM 882 C CA . THR A 1 107 ? 0.569 0.976 -6.451 1.00 93.06 107 THR A CA 1
ATOM 883 C C . THR A 1 107 ? 1.043 0.381 -5.125 1.00 93.06 107 THR A C 1
ATOM 885 O O . THR A 1 107 ? 0.248 -0.178 -4.373 1.00 93.06 107 THR A O 1
ATOM 888 N N . LEU A 1 108 ? 2.316 0.562 -4.769 1.00 92.50 108 LEU A N 1
ATOM 889 C CA . LEU A 1 108 ? 2.839 0.105 -3.485 1.00 92.50 108 LEU A CA 1
ATOM 890 C C . LEU A 1 108 ? 2.281 0.922 -2.308 1.00 92.50 108 LEU A C 1
ATOM 892 O O . LEU A 1 108 ? 1.939 0.362 -1.264 1.00 92.50 108 LEU A O 1
ATOM 896 N N . ARG A 1 109 ? 2.123 2.243 -2.478 1.00 93.12 109 ARG A N 1
ATOM 897 C CA . ARG A 1 109 ? 1.444 3.104 -1.492 1.00 93.12 109 ARG A CA 1
ATOM 898 C C . ARG A 1 109 ? -0.027 2.725 -1.325 1.00 93.12 109 ARG A C 1
ATOM 900 O O . ARG A 1 109 ? -0.538 2.769 -0.205 1.00 93.12 109 ARG A O 1
ATOM 907 N N . GLU A 1 110 ? -0.702 2.354 -2.407 1.00 94.56 110 GLU A N 1
ATOM 908 C CA . GLU A 1 110 ? -2.093 1.877 -2.393 1.00 94.56 110 GLU A CA 1
ATOM 909 C C . GLU A 1 110 ? -2.212 0.555 -1.620 1.00 94.56 110 GLU A C 1
ATOM 911 O O . GLU A 1 110 ? -3.018 0.458 -0.692 1.00 94.56 110 GLU A O 1
ATOM 916 N N . ALA A 1 111 ? -1.329 -0.410 -1.891 1.00 94.38 111 ALA A N 1
ATOM 917 C CA . ALA A 1 111 ? -1.291 -1.683 -1.174 1.00 94.38 111 ALA A CA 1
ATOM 918 C C . ALA A 1 111 ? -1.063 -1.492 0.336 1.00 94.38 111 ALA A C 1
ATOM 920 O O . ALA A 1 111 ? -1.774 -2.065 1.161 1.00 94.38 111 ALA A O 1
ATOM 921 N N . VAL A 1 112 ? -0.118 -0.630 0.717 1.00 94.19 112 VAL A N 1
ATOM 922 C CA . VAL A 1 112 ? 0.159 -0.303 2.127 1.00 94.19 112 VAL A CA 1
ATOM 923 C C . VAL A 1 112 ? -1.029 0.398 2.782 1.00 94.19 112 VAL A C 1
ATOM 925 O O . VAL A 1 112 ? -1.368 0.093 3.927 1.00 94.19 112 VAL A O 1
ATOM 928 N N . THR A 1 113 ? -1.716 1.276 2.046 1.00 94.75 113 THR A N 1
ATOM 929 C CA . THR A 1 113 ? -2.965 1.894 2.508 1.00 94.75 113 THR A CA 1
AT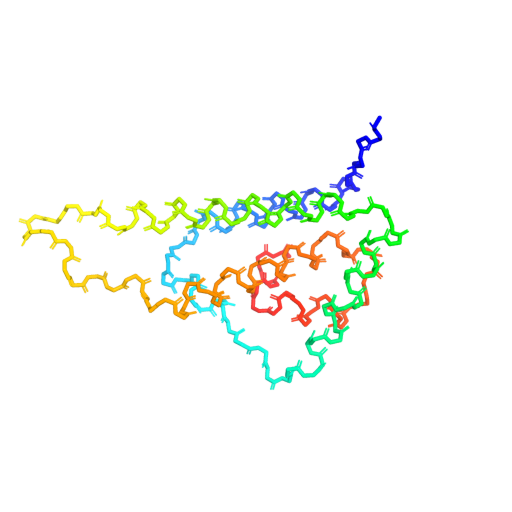OM 930 C C . THR A 1 113 ? -3.995 0.808 2.833 1.00 94.75 113 THR A C 1
ATOM 932 O O . THR A 1 113 ? -4.525 0.784 3.944 1.00 94.75 113 THR A O 1
ATOM 935 N N . ALA A 1 114 ? -4.212 -0.144 1.921 1.00 95.06 114 ALA A N 1
ATOM 936 C CA . ALA A 1 114 ? -5.145 -1.256 2.103 1.00 95.06 114 ALA A CA 1
ATOM 937 C C . ALA A 1 114 ? -4.810 -2.137 3.319 1.00 95.06 114 ALA A C 1
ATOM 939 O O . ALA A 1 114 ? -5.714 -2.561 4.040 1.00 95.06 114 ALA A O 1
ATOM 940 N N . LEU A 1 115 ? -3.521 -2.393 3.568 1.00 94.50 115 LEU A N 1
ATOM 941 C CA . LEU A 1 115 ? -3.046 -3.153 4.728 1.00 94.50 115 LEU A CA 1
ATOM 942 C C . LEU A 1 115 ? -3.331 -2.436 6.054 1.00 94.50 115 LEU A C 1
ATOM 944 O O . LEU A 1 115 ? -3.744 -3.075 7.022 1.00 94.50 115 LEU A O 1
ATOM 948 N N . ILE A 1 116 ? -3.145 -1.115 6.095 1.00 93.69 116 ILE A N 1
ATOM 949 C CA . ILE A 1 116 ? -3.359 -0.299 7.299 1.00 93.69 116 ILE A CA 1
ATOM 950 C C . ILE A 1 116 ? -4.842 -0.173 7.642 1.00 93.69 116 ILE A C 1
ATOM 952 O O . ILE A 1 116 ? -5.195 -0.173 8.822 1.00 93.69 116 ILE A O 1
ATOM 956 N N . VAL A 1 117 ? -5.719 -0.088 6.640 1.00 95.12 117 VAL A N 1
ATOM 957 C CA . VAL A 1 117 ? -7.175 -0.018 6.851 1.00 95.12 117 VAL A CA 1
ATOM 958 C C . VAL A 1 117 ? -7.871 -1.370 6.706 1.00 95.12 117 VAL A C 1
ATOM 960 O O . VAL A 1 117 ? -9.088 -1.414 6.557 1.00 95.12 117 VAL A O 1
ATOM 963 N N . TRP A 1 118 ? -7.132 -2.480 6.746 1.00 94.56 118 TRP A N 1
ATOM 964 C CA . TRP A 1 118 ? -7.650 -3.806 6.396 1.00 94.56 118 TRP A CA 1
ATOM 965 C C . TRP A 1 118 ? -8.912 -4.209 7.174 1.00 94.56 118 TRP A C 1
ATOM 967 O O . TRP A 1 118 ? -9.877 -4.716 6.617 1.00 94.56 118 TRP A O 1
ATOM 977 N N . ASP A 1 119 ? -8.921 -3.997 8.482 1.00 94.19 119 ASP A N 1
ATOM 978 C CA . ASP A 1 119 ? -10.043 -4.325 9.367 1.00 94.19 119 ASP A CA 1
ATOM 979 C C . ASP A 1 119 ? -11.224 -3.346 9.259 1.00 94.19 119 ASP A C 1
ATOM 981 O O . ASP A 1 119 ? -12.287 -3.613 9.810 1.00 94.19 119 ASP A O 1
ATOM 985 N N . LEU A 1 120 ? -11.054 -2.232 8.542 1.00 94.31 120 LEU A N 1
ATOM 986 C CA . LEU A 1 120 ? -12.058 -1.176 8.386 1.00 94.31 120 LEU A CA 1
ATOM 987 C C . LEU A 1 120 ? -12.649 -1.118 6.974 1.00 94.31 120 LEU A C 1
ATOM 989 O O . LEU A 1 120 ? -13.811 -0.757 6.792 1.00 94.31 120 LEU A O 1
ATOM 993 N N . ALA A 1 121 ? -11.834 -1.415 5.965 1.00 94.25 121 ALA A N 1
ATOM 994 C CA . ALA A 1 121 ? -12.209 -1.336 4.565 1.00 94.25 121 ALA A CA 1
ATOM 995 C C . ALA A 1 121 ? -13.063 -2.537 4.163 1.00 94.25 121 ALA A C 1
ATOM 997 O O . ALA A 1 121 ? -12.826 -3.657 4.610 1.00 94.25 121 ALA A O 1
ATOM 998 N N . ALA A 1 122 ? -14.027 -2.313 3.271 1.00 95.44 122 ALA A N 1
ATOM 999 C CA . ALA A 1 122 ? -14.790 -3.399 2.671 1.00 95.44 122 ALA A CA 1
ATOM 1000 C C . ALA A 1 122 ? -13.876 -4.301 1.828 1.00 95.44 122 ALA A C 1
ATOM 1002 O O . ALA A 1 122 ? -12.947 -3.815 1.184 1.00 95.44 122 ALA A O 1
ATOM 1003 N N . ASP A 1 123 ? -14.185 -5.596 1.761 1.00 93.81 123 ASP A N 1
ATOM 1004 C CA . ASP A 1 123 ? -13.400 -6.600 1.028 1.00 93.81 123 ASP A CA 1
ATOM 1005 C C . ASP A 1 123 ? -13.087 -6.176 -0.411 1.00 93.81 123 ASP A C 1
ATOM 1007 O O . ASP A 1 123 ? -11.952 -6.306 -0.866 1.00 93.81 123 ASP A O 1
ATOM 1011 N N . ARG A 1 124 ? -14.075 -5.584 -1.092 1.00 93.38 124 ARG A N 1
ATOM 1012 C CA . ARG A 1 124 ? -13.923 -5.054 -2.453 1.00 93.38 124 ARG A CA 1
ATOM 1013 C C . ARG A 1 124 ? -12.884 -3.934 -2.547 1.00 93.38 124 ARG A C 1
ATOM 1015 O O . ARG A 1 124 ? -12.114 -3.910 -3.493 1.00 93.38 124 ARG A O 1
ATOM 1022 N N . ASP A 1 125 ? -12.850 -3.033 -1.565 1.00 94.00 125 ASP A N 1
ATOM 1023 C CA . ASP A 1 125 ? -11.940 -1.887 -1.572 1.00 94.00 125 ASP A CA 1
ATOM 1024 C C . ASP A 1 125 ? -10.523 -2.370 -1.254 1.00 94.00 125 ASP A C 1
ATOM 1026 O O . ASP A 1 125 ? -9.565 -1.924 -1.870 1.00 94.00 125 ASP A O 1
ATOM 1030 N N . ARG A 1 126 ? -10.382 -3.357 -0.359 1.00 93.81 126 ARG A N 1
ATOM 1031 C CA . ARG A 1 126 ? -9.085 -3.997 -0.103 1.00 93.81 126 ARG A CA 1
ATOM 1032 C C . ARG A 1 126 ? -8.544 -4.692 -1.340 1.00 93.81 126 ARG A C 1
ATOM 1034 O O . ARG A 1 126 ? -7.383 -4.494 -1.673 1.00 93.81 126 ARG A O 1
ATOM 1041 N N . ALA A 1 127 ? -9.369 -5.494 -2.010 1.00 92.12 127 ALA A N 1
ATOM 1042 C CA . ALA A 1 127 ? -8.967 -6.197 -3.222 1.00 92.12 127 ALA A CA 1
ATOM 1043 C C . ALA A 1 127 ? -8.563 -5.217 -4.335 1.00 92.12 127 ALA A C 1
ATOM 1045 O O . ALA A 1 127 ? -7.527 -5.410 -4.965 1.00 92.12 127 ALA A O 1
ATOM 1046 N N . GLU A 1 128 ? -9.336 -4.144 -4.519 1.00 93.19 128 GLU A N 1
ATOM 1047 C CA . GLU A 1 128 ? -9.056 -3.084 -5.492 1.00 93.19 128 GLU A CA 1
ATOM 1048 C C . GLU A 1 128 ? -7.705 -2.401 -5.233 1.00 93.19 128 GLU A C 1
ATOM 1050 O O .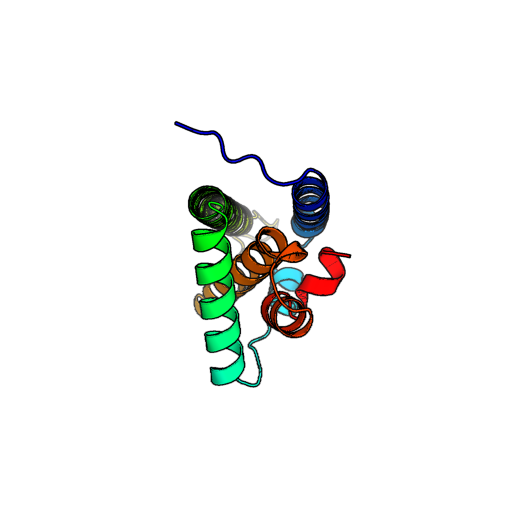 GLU A 1 128 ? -6.911 -2.232 -6.155 1.00 93.19 128 GLU A O 1
ATOM 1055 N N . LEU A 1 129 ? -7.422 -2.034 -3.979 1.00 92.56 129 LEU A N 1
ATOM 1056 C CA . LEU A 1 129 ? -6.198 -1.313 -3.615 1.00 92.56 129 LEU A CA 1
ATOM 1057 C C . LEU A 1 129 ? -4.956 -2.206 -3.537 1.00 92.56 129 LEU A C 1
ATOM 1059 O O . LEU A 1 129 ? -3.848 -1.747 -3.798 1.00 92.56 129 LEU A O 1
ATOM 1063 N N . LEU A 1 130 ? -5.119 -3.478 -3.167 1.00 92.44 130 LEU A N 1
ATOM 1064 C CA . LEU A 1 130 ? -4.020 -4.441 -3.194 1.00 92.44 130 LEU A CA 1
ATOM 1065 C C . LEU A 1 130 ? -3.666 -4.823 -4.630 1.00 92.44 130 LEU A C 1
ATOM 1067 O O . LEU A 1 130 ? -2.490 -5.000 -4.935 1.00 92.44 130 LEU A O 1
ATOM 1071 N N . GLY A 1 131 ? -4.656 -4.981 -5.510 1.00 90.25 131 GLY A N 1
ATOM 1072 C CA . GLY A 1 131 ? -4.428 -5.449 -6.874 1.00 90.25 131 GLY A CA 1
ATOM 1073 C C . GLY A 1 131 ? -3.550 -6.707 -6.902 1.00 90.25 131 GLY A C 1
ATOM 1074 O O . GLY A 1 131 ? -3.754 -7.652 -6.135 1.00 90.25 131 GLY A O 1
ATOM 1075 N N . ALA A 1 132 ? -2.517 -6.699 -7.749 1.00 89.12 132 ALA A N 1
ATOM 1076 C CA . ALA A 1 132 ? -1.563 -7.804 -7.854 1.00 89.12 132 ALA A CA 1
ATOM 1077 C C . ALA A 1 132 ? -0.760 -8.043 -6.557 1.00 89.12 132 ALA A C 1
ATOM 1079 O O . ALA A 1 132 ? -0.334 -9.169 -6.295 1.00 89.12 132 ALA A O 1
ATOM 1080 N N . TRP A 1 133 ? -0.583 -7.021 -5.711 1.00 89.50 133 TRP A N 1
ATOM 1081 C CA . TRP A 1 133 ? 0.147 -7.119 -4.443 1.00 89.50 133 TRP A CA 1
ATOM 1082 C C . TRP A 1 133 ? -0.557 -8.002 -3.405 1.00 89.50 133 TRP A C 1
ATOM 1084 O O . TRP A 1 133 ? 0.076 -8.434 -2.440 1.00 89.50 133 TRP A O 1
ATOM 1094 N N . GLY A 1 134 ? -1.844 -8.316 -3.601 1.00 85.19 134 GLY A N 1
ATOM 1095 C CA . GLY A 1 134 ? -2.633 -9.135 -2.678 1.00 85.19 134 GLY A CA 1
ATOM 1096 C C . GLY A 1 134 ? -2.001 -10.496 -2.371 1.00 85.19 134 GLY A C 1
ATOM 1097 O O . GLY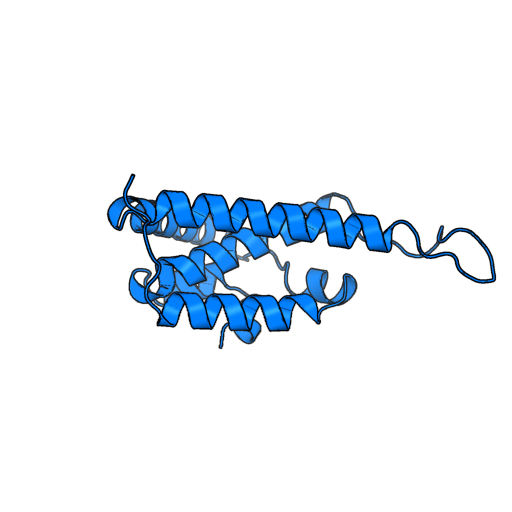 A 1 134 ? -2.028 -10.928 -1.220 1.00 85.19 134 GLY A O 1
ATOM 1098 N N . GLY A 1 135 ? -1.334 -11.118 -3.351 1.00 82.19 135 GLY A N 1
ATOM 1099 C CA . GLY A 1 135 ? -0.627 -12.390 -3.153 1.00 82.19 135 GLY A CA 1
ATOM 1100 C C . GLY A 1 135 ? 0.560 -12.303 -2.183 1.00 82.19 135 GLY A C 1
ATOM 1101 O O . GLY A 1 135 ? 0.935 -13.300 -1.570 1.00 82.19 135 GLY A O 1
ATOM 1102 N N . LEU A 1 136 ? 1.137 -11.113 -1.988 1.00 81.44 136 LEU A N 1
ATOM 1103 C CA . LEU A 1 136 ? 2.195 -10.889 -0.999 1.00 81.44 136 LEU A CA 1
ATOM 1104 C C . LEU A 1 136 ? 1.627 -10.619 0.402 1.00 81.44 136 LEU A C 1
ATOM 1106 O O . LEU A 1 136 ? 2.314 -10.875 1.389 1.00 81.44 136 LEU A O 1
ATOM 1110 N N . ALA A 1 137 ? 0.392 -10.127 0.495 1.00 74.25 137 ALA A N 1
ATOM 1111 C CA . ALA A 1 137 ? -0.261 -9.762 1.750 1.00 74.25 137 ALA A CA 1
ATOM 1112 C C . ALA A 1 137 ? -0.885 -10.954 2.504 1.00 74.25 137 ALA A C 1
ATOM 1114 O O . ALA A 1 137 ? -1.005 -10.900 3.730 1.00 74.25 137 ALA A O 1
ATOM 1115 N N . THR A 1 138 ? -1.273 -12.016 1.790 1.00 69.31 138 THR A N 1
ATOM 1116 C CA . THR A 1 138 ? -1.853 -13.260 2.340 1.00 69.31 138 THR A CA 1
ATOM 1117 C C . THR A 1 138 ? -0.788 -14.296 2.668 1.00 69.31 138 THR A C 1
ATOM 1119 O O . THR A 1 138 ? -0.703 -14.727 3.835 1.00 69.31 138 THR A O 1
#

Radius of gyration: 16.3 Å; chains: 1; bounding box: 48×26×43 Å

Foldseek 3Di:
DDPPDADPVLVVLVVLLVVVVVPDALVRLLVQLDDQPDPVVLVVLVVVLCVLCVVSVNNVVLVVVLVVLVVVLVVNLVVVCADADPVGRPPPDDSDDPVSSVSSSQLVSLQSSLSRCVVPGDPVSSCSSCPSVVVSSD

Sequence (138 aa):
MNDVQLPAEAERRLTRFTQRLERLDIDQLRIYALRPPDRMSHQRAMERAEVLAFKSGRDKVLEAARATVQEWLIRVFNEHQYQPTMFGLNWGRSLGTVDDRAEIARTLREAVTALIVWDLAADRDRAELLGAWGGLAT